Protein AF-R2RB35-F1 (afdb_monomer_lite)

Organism: NCBI:txid1158601

Foldseek 3Di:
DVVCCVQWVWDWDWDFQAKEWEQEPPVRDIDIDTDTDTDGDDDDTPPVDDDDDPVRVQPDDDPDCVNVCVCSVVSVDHYYYHYD

Secondary structure (DSSP, 8-state):
-HHHHHHH------EEEEEEEEEETTTTEEEEEEEEE---------TT-----HHHHHTS--STTHHHHHHHHTTS-SEEEEE-

InterPro domains:
  IPR015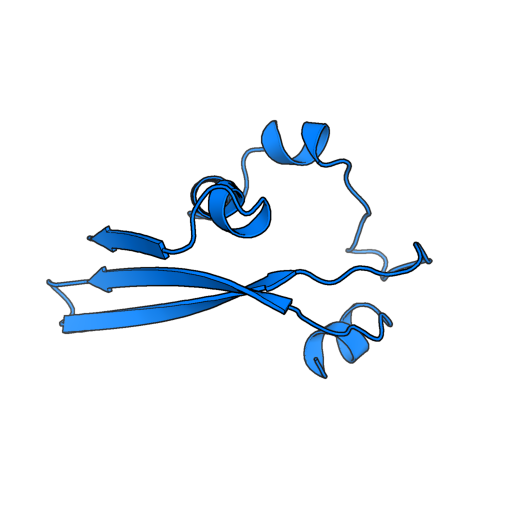797 NUDIX hydrolase-like domain superfamily [SSF55811] (2-75)

Radius of gyration: 14.72 Å; chains: 1; bounding box: 31×27×38 Å

Structure (mmCIF, N/CA/C/O backbone):
data_AF-R2RB35-F1
#
_entry.id   AF-R2RB35-F1
#
loop_
_atom_site.group_PDB
_atom_site.id
_atom_site.type_symbol
_atom_site.label_atom_id
_atom_site.label_alt_id
_atom_site.label_comp_id
_atom_site.label_asym_id
_atom_site.label_entity_id
_atom_site.label_seq_id
_atom_site.pdbx_PDB_ins_code
_atom_site.Cartn_x
_atom_site.Cartn_y
_atom_site.Cartn_z
_atom_site.occupancy
_atom_site.B_iso_or_equiv
_atom_site.auth_seq_id
_atom_site.auth_comp_id
_atom_site.auth_asym_id
_atom_site.auth_atom_id
_atom_site.pdbx_PDB_model_num
ATOM 1 N N . MET A 1 1 ? -11.050 -4.001 -2.102 1.00 81.38 1 MET A N 1
ATOM 2 C CA . MET A 1 1 ? -12.206 -3.945 -1.176 1.00 81.38 1 MET A CA 1
ATOM 3 C C . MET A 1 1 ? -12.594 -5.347 -0.738 1.00 81.38 1 MET A C 1
ATOM 5 O O . MET A 1 1 ? -12.322 -5.643 0.410 1.00 81.38 1 MET A O 1
ATOM 9 N N . ARG A 1 2 ? -13.093 -6.213 -1.638 1.00 89.44 2 ARG A N 1
ATOM 10 C CA . ARG A 1 2 ? -13.434 -7.618 -1.331 1.00 89.44 2 ARG A CA 1
ATOM 11 C C . ARG A 1 2 ? -12.327 -8.381 -0.584 1.00 89.44 2 ARG A C 1
ATOM 13 O O . ARG A 1 2 ? -12.583 -8.864 0.504 1.00 89.44 2 ARG A O 1
ATOM 20 N N . GLU A 1 3 ? -11.098 -8.391 -1.112 1.00 85.69 3 GLU A N 1
ATOM 21 C CA . GLU A 1 3 ? -9.964 -9.097 -0.473 1.00 85.69 3 GLU A CA 1
ATOM 22 C C . GLU A 1 3 ? -9.707 -8.630 0.968 1.00 85.69 3 GLU A C 1
ATOM 24 O O . GLU A 1 3 ? -9.535 -9.437 1.868 1.00 85.69 3 GLU A O 1
ATOM 29 N N . ILE A 1 4 ? -9.758 -7.314 1.219 1.00 88.31 4 ILE A N 1
ATOM 30 C CA . ILE A 1 4 ? -9.531 -6.761 2.563 1.00 88.31 4 ILE A CA 1
ATOM 31 C C . ILE A 1 4 ? -10.631 -7.210 3.526 1.00 88.31 4 ILE A C 1
ATOM 33 O O . ILE A 1 4 ? -10.340 -7.546 4.670 1.00 88.31 4 ILE A O 1
ATOM 37 N N . GLU A 1 5 ? -11.887 -7.235 3.089 1.00 89.31 5 GLU A N 1
ATOM 38 C CA . GLU A 1 5 ? -12.989 -7.712 3.924 1.00 89.31 5 GLU A CA 1
ATOM 39 C C . GLU A 1 5 ? -12.871 -9.216 4.210 1.00 89.31 5 GLU A C 1
ATOM 41 O O . GLU A 1 5 ? -13.013 -9.622 5.361 1.00 89.31 5 GLU A O 1
ATOM 46 N N . GLU A 1 6 ? -12.533 -10.027 3.204 1.00 87.06 6 GLU A N 1
ATOM 47 C CA . GLU A 1 6 ? -12.355 -11.479 3.344 1.00 87.06 6 GLU A CA 1
ATOM 48 C C . GLU A 1 6 ? -11.161 -11.843 4.246 1.00 87.06 6 GLU A C 1
ATOM 50 O O . GLU A 1 6 ? -11.269 -12.753 5.068 1.00 87.06 6 GLU A O 1
ATOM 55 N N . GLU A 1 7 ? -10.044 -11.117 4.150 1.00 85.06 7 GLU A N 1
ATOM 56 C CA . GLU A 1 7 ? -8.815 -11.412 4.902 1.00 85.06 7 GLU A CA 1
ATOM 57 C C . GLU A 1 7 ? -8.784 -10.787 6.305 1.00 85.06 7 GLU A C 1
ATOM 59 O O . GLU A 1 7 ? -8.149 -11.321 7.219 1.00 85.06 7 GLU A O 1
ATOM 64 N N . THR A 1 8 ? -9.447 -9.642 6.497 1.00 87.94 8 THR A N 1
ATOM 65 C CA . THR A 1 8 ? -9.313 -8.840 7.729 1.00 87.94 8 THR A CA 1
ATOM 66 C C . THR A 1 8 ? -10.628 -8.624 8.480 1.00 87.94 8 THR A C 1
ATOM 68 O O . THR A 1 8 ? -10.603 -8.187 9.633 1.00 87.94 8 THR A O 1
ATOM 71 N N . GLY A 1 9 ? -11.775 -8.884 7.843 1.00 88.25 9 GLY A N 1
ATOM 72 C CA . GLY A 1 9 ? -13.102 -8.531 8.357 1.00 88.25 9 GLY A CA 1
ATOM 73 C C . GLY A 1 9 ? -13.382 -7.023 8.389 1.00 88.25 9 GLY A C 1
ATOM 74 O O . GLY A 1 9 ? -14.379 -6.598 8.973 1.00 88.25 9 GLY A O 1
ATOM 75 N N . LEU A 1 10 ? -12.498 -6.189 7.828 1.00 90.25 10 LEU A N 1
ATOM 76 C CA . LEU A 1 10 ? -12.666 -4.738 7.774 1.00 90.25 10 LEU A CA 1
ATOM 77 C C . LEU A 1 10 ? -13.407 -4.339 6.499 1.00 90.25 10 LEU A C 1
ATOM 79 O O . LEU A 1 10 ? -12.887 -4.468 5.391 1.00 90.25 10 LEU A O 1
ATOM 83 N N . THR A 1 11 ? -14.576 -3.731 6.662 1.00 91.00 11 THR A N 1
ATOM 84 C CA . THR A 1 11 ? -15.202 -2.969 5.583 1.00 91.00 11 THR A CA 1
ATOM 85 C C . THR A 1 11 ? -14.470 -1.634 5.435 1.00 91.00 11 THR A C 1
ATOM 87 O O . THR A 1 11 ? -14.436 -0.822 6.362 1.00 91.00 11 THR A O 1
ATOM 90 N N . VAL A 1 12 ? -13.870 -1.396 4.267 1.00 92.31 12 VAL A N 1
ATOM 91 C CA . VAL A 1 12 ? -13.056 -0.202 3.988 1.00 92.31 12 VAL A CA 1
ATOM 92 C C . VAL A 1 12 ? -13.665 0.662 2.888 1.00 92.31 12 VAL A C 1
ATOM 94 O O . VAL A 1 12 ? -14.190 0.152 1.902 1.00 92.31 12 VAL A O 1
ATOM 97 N N . GLN A 1 13 ? -13.514 1.979 3.020 1.00 94.38 13 GLN A N 1
ATOM 98 C CA . GLN A 1 13 ? -13.672 2.932 1.920 1.00 94.38 13 GLN A CA 1
ATOM 99 C C . GLN A 1 13 ? -12.276 3.435 1.531 1.00 94.38 13 GLN A C 1
ATOM 101 O O . GLN A 1 13 ? -11.737 4.310 2.214 1.00 94.38 13 GLN A O 1
ATOM 106 N N . PRO A 1 14 ? -11.636 2.830 0.514 1.00 94.81 14 PRO A N 1
ATOM 107 C CA . PRO A 1 14 ? -10.268 3.164 0.155 1.00 94.81 14 PRO A CA 1
ATOM 108 C C . PRO A 1 14 ? -10.193 4.527 -0.538 1.00 94.81 14 PRO A C 1
ATOM 110 O O . PRO A 1 14 ? -11.024 4.863 -1.379 1.00 94.81 14 PRO A O 1
ATOM 113 N N . ILE A 1 15 ? -9.150 5.283 -0.217 1.00 96.06 15 ILE A N 1
ATOM 114 C CA . ILE A 1 15 ? -8.799 6.559 -0.834 1.00 96.06 15 ILE A CA 1
ATOM 115 C C . ILE A 1 15 ? -7.474 6.356 -1.559 1.00 96.06 15 ILE A C 1
ATOM 117 O O . ILE A 1 15 ? -6.479 5.992 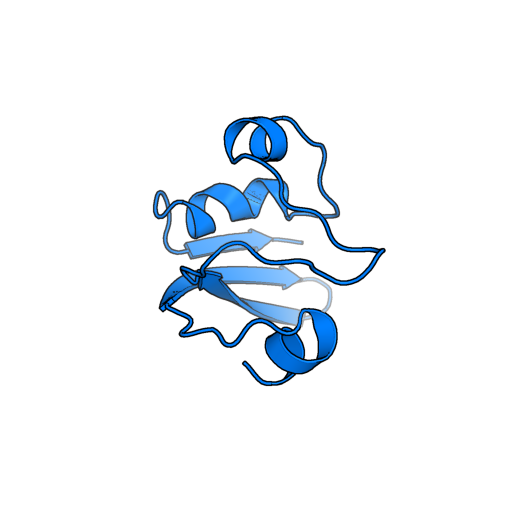-0.929 1.00 96.06 15 ILE A O 1
ATOM 121 N N . LEU A 1 16 ? -7.469 6.586 -2.874 1.00 96.94 16 LEU A N 1
ATOM 122 C CA . LEU A 1 16 ? -6.248 6.552 -3.676 1.00 96.94 16 LEU A CA 1
ATOM 123 C C . LEU A 1 16 ? -5.275 7.611 -3.148 1.00 96.94 16 LEU A C 1
ATOM 125 O O . LEU A 1 16 ? -5.639 8.780 -3.046 1.00 96.94 16 LEU A O 1
ATOM 129 N N . GLN A 1 17 ? -4.059 7.192 -2.810 1.00 97.75 17 GLN A N 1
ATOM 130 C CA . GLN A 1 17 ? -2.983 8.090 -2.387 1.00 97.75 17 GLN A CA 1
ATOM 131 C C . GLN A 1 17 ? -2.006 8.383 -3.520 1.00 97.75 17 GLN A C 1
ATOM 133 O O . GLN A 1 17 ? -1.515 9.500 -3.638 1.00 97.75 17 GLN A O 1
ATOM 138 N N . GLY A 1 18 ? -1.744 7.392 -4.369 1.00 98.00 18 GLY A N 1
ATOM 139 C CA . GLY A 1 18 ? -0.758 7.538 -5.424 1.00 98.00 18 GLY A CA 1
ATOM 140 C C . GLY A 1 18 ? -0.489 6.248 -6.176 1.00 98.00 18 GLY A C 1
ATOM 141 O O . GLY A 1 18 ? -1.218 5.259 -6.041 1.00 98.00 18 GLY A O 1
ATOM 142 N N . THR A 1 19 ? 0.573 6.267 -6.969 1.00 98.00 19 THR A N 1
ATOM 143 C CA . THR A 1 19 ? 0.988 5.139 -7.805 1.00 98.00 19 THR A CA 1
ATOM 144 C C . THR A 1 19 ? 2.468 4.836 -7.649 1.00 98.00 19 THR A C 1
ATOM 146 O O . THR A 1 19 ? 3.276 5.751 -7.530 1.00 98.00 19 THR A O 1
ATOM 149 N N . ALA A 1 20 ? 2.835 3.565 -7.727 1.00 97.62 20 ALA A N 1
ATOM 150 C CA . ALA A 1 20 ? 4.224 3.149 -7.822 1.00 97.62 20 ALA A CA 1
ATOM 151 C C . ALA A 1 20 ? 4.420 2.293 -9.063 1.00 97.62 20 ALA A C 1
ATOM 153 O O . ALA A 1 20 ? 3.540 1.514 -9.432 1.00 97.62 20 ALA A O 1
ATOM 154 N N . GLU A 1 21 ? 5.564 2.460 -9.704 1.00 97.31 21 GLU A N 1
ATOM 155 C CA . GLU A 1 21 ? 5.891 1.767 -10.934 1.00 97.31 21 GLU A CA 1
ATOM 156 C C . GLU A 1 21 ? 7.250 1.090 -10.834 1.00 97.31 21 GLU A C 1
ATOM 158 O O . GLU A 1 21 ? 8.218 1.724 -10.426 1.00 97.31 21 GLU A O 1
ATOM 163 N N . TRP A 1 22 ? 7.324 -0.161 -11.282 1.00 96.88 22 TRP A N 1
ATOM 164 C CA . TRP A 1 22 ? 8.574 -0.885 -11.489 1.00 96.88 22 TRP A CA 1
ATOM 165 C C . TRP A 1 22 ? 8.724 -1.171 -12.973 1.00 96.88 22 TRP A C 1
ATOM 167 O O . TRP A 1 22 ? 7.928 -1.906 -13.561 1.00 96.88 22 TRP A O 1
ATOM 177 N N . ASN A 1 23 ? 9.740 -0.575 -13.581 1.00 96.38 23 ASN A N 1
ATOM 178 C CA . ASN A 1 23 ? 10.026 -0.725 -14.995 1.00 96.38 23 ASN A CA 1
ATOM 179 C C . ASN A 1 23 ? 11.288 -1.570 -15.177 1.00 96.38 23 ASN A C 1
ATOM 181 O O . ASN A 1 23 ? 12.393 -1.128 -14.859 1.00 96.38 23 ASN A O 1
ATOM 185 N N . ASN A 1 24 ? 11.115 -2.791 -15.684 1.00 94.62 24 ASN A N 1
ATOM 186 C CA . ASN A 1 24 ? 12.212 -3.690 -16.009 1.00 94.62 24 ASN A CA 1
ATOM 187 C C . ASN A 1 24 ? 12.524 -3.606 -17.503 1.00 94.62 24 ASN A C 1
ATOM 189 O O . ASN A 1 24 ? 11.906 -4.293 -18.321 1.00 94.62 24 ASN A O 1
ATOM 193 N N . LEU A 1 25 ? 13.511 -2.783 -17.854 1.00 92.56 25 LEU A N 1
ATOM 194 C CA . LEU A 1 25 ? 13.894 -2.557 -19.251 1.00 92.56 25 LEU A CA 1
ATOM 195 C C . LEU A 1 25 ? 14.459 -3.818 -19.915 1.00 92.56 25 LEU A C 1
ATOM 197 O O . LEU A 1 25 ? 14.274 -4.016 -21.110 1.00 92.56 25 LEU A O 1
ATOM 201 N N . THR A 1 26 ? 15.116 -4.693 -19.148 1.00 94.25 26 THR A N 1
ATOM 202 C CA . THR A 1 26 ? 15.731 -5.921 -19.683 1.00 94.25 26 THR A CA 1
ATOM 203 C C . THR A 1 26 ? 14.684 -6.966 -20.062 1.00 94.25 26 THR A C 1
ATOM 205 O O . THR A 1 26 ? 14.854 -7.697 -21.034 1.00 94.25 26 THR A O 1
ATOM 208 N N . LYS A 1 27 ? 13.608 -7.064 -19.278 1.00 94.69 27 LYS A N 1
ATOM 209 C CA . LYS A 1 27 ? 12.501 -8.002 -19.504 1.00 94.69 27 LYS A CA 1
ATOM 210 C C . LYS A 1 27 ? 11.346 -7.382 -20.287 1.00 94.69 27 LYS A C 1
ATOM 212 O O . LYS A 1 27 ? 10.385 -8.089 -20.566 1.00 94.69 27 LYS A O 1
ATOM 217 N N . GLU A 1 28 ? 11.435 -6.093 -20.609 1.00 95.19 28 GLU A N 1
ATOM 218 C CA . GLU A 1 28 ? 10.379 -5.310 -21.259 1.00 95.19 28 GLU A CA 1
ATOM 219 C C . GLU A 1 28 ? 9.038 -5.374 -20.502 1.00 95.19 28 GLU A C 1
ATOM 221 O O . GLU A 1 28 ? 7.958 -5.369 -21.093 1.00 95.19 28 GLU A O 1
ATOM 226 N N . THR A 1 29 ? 9.095 -5.438 -19.168 1.00 96.50 29 THR A N 1
ATOM 227 C CA . THR A 1 29 ? 7.905 -5.507 -18.310 1.00 96.50 29 THR A CA 1
ATOM 228 C C . THR A 1 29 ? 7.778 -4.268 -17.447 1.00 96.50 29 THR A C 1
ATOM 230 O O . THR A 1 29 ? 8.756 -3.808 -16.862 1.00 96.50 29 THR A O 1
ATOM 233 N N . ARG A 1 30 ? 6.544 -3.790 -17.291 1.00 95.75 30 ARG A N 1
ATOM 234 C CA . ARG A 1 30 ? 6.193 -2.687 -16.401 1.00 95.75 30 ARG A CA 1
ATOM 235 C C . ARG A 1 30 ? 5.086 -3.127 -15.460 1.00 95.75 30 AR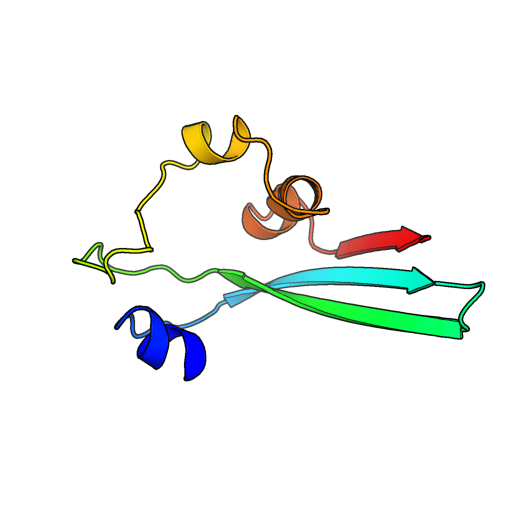G A C 1
ATOM 237 O O . ARG A 1 30 ? 4.036 -3.586 -15.909 1.00 95.75 30 ARG A O 1
ATOM 244 N N . GLU A 1 31 ? 5.310 -2.938 -14.171 1.00 96.44 31 GLU A N 1
ATOM 245 C CA . GLU A 1 31 ? 4.314 -3.155 -13.131 1.00 96.44 31 GLU A CA 1
ATOM 246 C C . GLU A 1 31 ? 3.856 -1.803 -12.591 1.00 96.44 31 GLU A C 1
ATOM 248 O O . GLU A 1 31 ? 4.679 -0.957 -12.251 1.00 96.44 31 GLU A O 1
ATOM 253 N N . LEU A 1 32 ? 2.540 -1.594 -12.525 1.00 96.81 32 LEU A N 1
ATOM 254 C CA . LEU A 1 32 ? 1.924 -0.388 -11.976 1.00 96.81 32 LEU A CA 1
ATOM 255 C C . LEU A 1 32 ? 1.040 -0.775 -10.792 1.00 96.81 32 LEU A C 1
ATOM 257 O O . LEU A 1 32 ? 0.054 -1.496 -10.956 1.00 96.81 32 LEU A O 1
ATOM 261 N N . ALA A 1 33 ? 1.367 -0.256 -9.614 1.00 96.31 33 ALA A N 1
ATOM 262 C CA . ALA A 1 33 ? 0.559 -0.395 -8.415 1.00 96.31 33 ALA A CA 1
ATOM 263 C C . ALA A 1 33 ? -0.175 0.909 -8.102 1.00 96.31 33 ALA A C 1
ATOM 265 O O . ALA A 1 33 ? 0.401 1.995 -8.145 1.00 96.31 33 ALA A O 1
ATOM 266 N N . PHE A 1 34 ? -1.443 0.781 -7.718 1.00 96.69 34 PHE A N 1
ATOM 267 C CA . PHE A 1 34 ? -2.229 1.858 -7.124 1.00 96.69 34 PHE A CA 1
ATOM 268 C C . PHE A 1 34 ? -2.250 1.667 -5.609 1.00 96.69 34 PHE A C 1
ATOM 270 O O . PHE A 1 34 ? -2.612 0.594 -5.123 1.00 96.69 34 PHE A O 1
ATOM 277 N N . LEU A 1 35 ? -1.865 2.701 -4.868 1.00 96.88 35 LEU A N 1
ATOM 278 C CA . LEU A 1 35 ? -1.707 2.647 -3.420 1.00 96.88 35 LEU A CA 1
ATOM 279 C C . LEU A 1 35 ? -2.868 3.377 -2.753 1.00 96.88 35 LEU A C 1
ATOM 281 O O . LEU A 1 35 ? -3.188 4.513 -3.102 1.00 96.88 35 LEU A O 1
ATOM 285 N N . TYR A 1 36 ? -3.492 2.722 -1.777 1.00 95.69 36 TYR A N 1
ATOM 286 C CA . TYR A 1 36 ? -4.699 3.206 -1.114 1.00 95.69 36 TYR A CA 1
ATOM 287 C C . TYR A 1 36 ? -4.524 3.240 0.401 1.00 95.69 36 TYR A C 1
ATOM 289 O O . TYR A 1 36 ? -3.831 2.404 0.977 1.00 95.69 36 TYR A O 1
ATOM 297 N N . THR A 1 37 ? -5.234 4.154 1.056 1.00 95.75 37 THR A N 1
ATOM 298 C CA . THR A 1 37 ? -5.426 4.148 2.511 1.00 95.75 37 THR A CA 1
ATOM 299 C C . THR A 1 37 ? -6.908 4.089 2.847 1.00 95.75 37 THR A C 1
ATOM 301 O O . THR A 1 37 ? -7.762 4.463 2.047 1.00 95.75 37 THR A O 1
ATOM 304 N N . ALA A 1 38 ? -7.236 3.615 4.044 1.00 95.19 38 ALA A N 1
ATOM 305 C CA . ALA A 1 38 ? -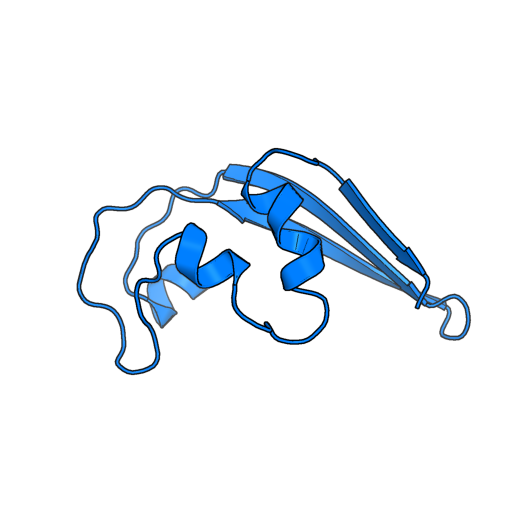8.590 3.656 4.574 1.00 95.19 38 ALA A CA 1
ATOM 306 C C . ALA A 1 38 ? -8.541 3.961 6.070 1.00 95.19 38 ALA A C 1
ATOM 308 O O . ALA A 1 38 ? -7.624 3.537 6.774 1.00 95.19 38 ALA A O 1
ATOM 309 N N . LYS A 1 39 ? -9.544 4.691 6.560 1.00 94.00 39 LYS A N 1
ATOM 310 C CA . LYS A 1 39 ? -9.756 4.888 7.996 1.00 94.00 39 LYS A CA 1
ATOM 311 C C . LYS A 1 39 ? -10.802 3.892 8.470 1.00 94.00 39 LYS A C 1
ATOM 313 O O . LYS A 1 39 ? -11.864 3.783 7.867 1.00 94.00 39 LYS A O 1
ATOM 318 N N . VAL A 1 40 ? -10.494 3.191 9.552 1.00 92.75 40 VAL A N 1
ATOM 319 C CA . VAL A 1 40 ? -11.358 2.161 10.131 1.00 92.75 40 VAL A CA 1
ATOM 320 C C . VAL A 1 40 ? -11.371 2.272 11.646 1.00 92.75 40 VAL A C 1
ATOM 322 O O . VAL A 1 40 ? -10.426 2.778 12.257 1.00 92.75 40 VAL A O 1
ATOM 325 N N . ASN A 1 41 ? -12.435 1.761 12.257 1.00 91.12 41 ASN A N 1
ATOM 326 C CA . ASN A 1 41 ? -12.451 1.537 13.693 1.00 91.12 41 ASN A CA 1
ATOM 327 C C . ASN A 1 41 ? -11.598 0.308 14.006 1.00 91.12 41 ASN A C 1
ATOM 329 O O . ASN A 1 41 ? -11.737 -0.738 13.373 1.00 91.12 41 ASN A O 1
ATOM 333 N N . LYS A 1 42 ? -10.705 0.437 14.988 1.00 89.75 42 LYS A N 1
ATOM 334 C CA . LYS A 1 42 ? -9.847 -0.667 15.415 1.00 89.75 42 LYS A CA 1
ATOM 335 C C . LYS A 1 42 ? -10.709 -1.812 15.955 1.00 89.75 42 LYS A C 1
ATOM 337 O O . LYS A 1 42 ? -11.504 -1.603 16.867 1.00 89.75 42 LYS A O 1
ATOM 342 N N . GLN A 1 43 ? -10.501 -3.014 15.428 1.00 89.88 43 GLN A N 1
ATOM 343 C CA . GLN A 1 43 ? -11.189 -4.236 15.853 1.00 89.88 43 GLN A CA 1
ATOM 344 C C . GLN A 1 43 ? -10.224 -5.423 15.909 1.00 89.88 43 GLN A C 1
ATOM 346 O O . GLN A 1 43 ? -9.054 -5.306 15.530 1.00 89.88 43 GLN A O 1
ATOM 351 N N . ALA A 1 44 ? -10.700 -6.559 16.417 1.00 88.06 44 ALA A N 1
ATOM 352 C CA . ALA A 1 44 ? -9.953 -7.805 16.329 1.00 88.06 44 ALA A CA 1
ATOM 353 C C . ALA A 1 44 ? -9.754 -8.177 14.852 1.00 88.06 44 ALA A C 1
ATOM 355 O O . ALA A 1 44 ? -10.676 -8.056 14.050 1.00 88.06 44 ALA A O 1
ATOM 356 N N . VAL A 1 45 ? -8.544 -8.603 14.511 1.00 87.94 45 VAL A N 1
ATOM 357 C CA . VAL A 1 45 ? -8.162 -9.055 13.169 1.00 87.94 45 VAL A CA 1
ATOM 358 C C . VAL A 1 45 ? -7.721 -10.517 13.247 1.00 87.94 45 VAL A C 1
ATOM 360 O O . VAL A 1 45 ? -7.559 -11.053 14.348 1.00 87.94 45 VAL A O 1
ATOM 363 N N . SER A 1 46 ? -7.553 -11.172 12.094 1.00 85.19 46 SER A N 1
ATOM 364 C CA . SER A 1 46 ? -7.030 -12.544 12.023 1.00 85.19 46 SER A CA 1
ATOM 365 C C . SER A 1 46 ? -5.704 -12.690 12.785 1.00 85.19 46 SER A C 1
ATOM 367 O O . SER A 1 46 ? -4.971 -11.719 12.963 1.00 85.19 46 SER A O 1
ATOM 369 N N . LYS A 1 47 ? -5.382 -13.911 13.229 1.00 80.88 47 LYS A N 1
ATOM 370 C CA . LYS A 1 47 ? -4.218 -14.210 14.084 1.00 80.88 47 LYS A CA 1
ATOM 371 C C . LYS A 1 47 ? -2.882 -13.748 13.484 1.00 80.88 47 LYS A C 1
ATOM 373 O O . LYS A 1 47 ? -1.975 -13.406 14.236 1.00 80.88 47 LYS A O 1
ATOM 378 N N . ASP A 1 48 ? -2.786 -13.725 12.159 1.00 88.00 48 ASP A N 1
ATOM 379 C CA . ASP A 1 48 ? -1.565 -13.361 11.432 1.00 88.00 48 ASP A CA 1
ATOM 380 C C . ASP A 1 48 ? -1.480 -11.856 11.117 1.00 88.00 48 ASP A C 1
ATOM 382 O O . ASP A 1 48 ? -0.522 -11.390 10.504 1.00 88.00 48 ASP A O 1
ATOM 386 N N . LEU A 1 49 ? -2.472 -11.079 11.561 1.00 91.31 49 LEU A N 1
ATOM 387 C CA . LEU A 1 49 ? -2.551 -9.637 11.384 1.00 91.31 49 LEU A CA 1
ATOM 388 C C . LEU A 1 49 ? -2.411 -8.934 12.732 1.00 91.31 49 LEU A C 1
ATOM 390 O O . LEU A 1 49 ? -2.885 -9.397 13.769 1.00 91.31 49 LEU A O 1
ATOM 394 N N . PHE A 1 50 ? -1.784 -7.764 12.720 1.00 92.06 50 PHE A N 1
ATOM 395 C CA . PHE A 1 50 ? -1.624 -6.952 13.916 1.00 92.06 50 PHE A CA 1
ATOM 396 C C . PHE A 1 50 ? -1.689 -5.466 13.587 1.00 92.06 50 PHE A C 1
ATOM 398 O O . PHE A 1 50 ? -1.343 -5.015 12.498 1.00 92.06 50 PHE A O 1
ATOM 405 N N . TRP A 1 51 ? -2.137 -4.690 14.568 1.00 93.56 51 TRP A N 1
ATOM 406 C CA . TRP A 1 51 ? -2.134 -3.237 14.490 1.00 93.56 51 TRP A CA 1
ATOM 407 C C . TRP A 1 51 ? -0.771 -2.711 14.919 1.00 93.56 51 TRP A C 1
ATOM 409 O O . TRP A 1 51 ? -0.354 -2.953 16.051 1.00 93.56 51 TRP A O 1
ATOM 419 N N . VAL A 1 52 ? -0.124 -1.943 14.051 1.00 93.69 52 VAL A N 1
ATOM 420 C CA . VAL A 1 52 ? 1.167 -1.300 14.317 1.00 93.69 52 VAL A CA 1
ATOM 421 C C . VAL A 1 52 ? 0.996 0.216 14.364 1.00 93.69 52 VAL A C 1
ATOM 423 O O . VAL A 1 52 ? 0.174 0.779 13.634 1.00 93.69 52 VAL A O 1
ATOM 426 N N . LYS A 1 53 ? 1.736 0.903 15.241 1.00 93.88 53 LYS A N 1
ATOM 427 C CA . LYS A 1 53 ? 1.772 2.372 15.202 1.00 93.88 53 LYS A CA 1
ATOM 428 C C . LYS A 1 53 ? 2.606 2.837 14.014 1.00 93.88 53 LYS A C 1
ATOM 430 O O . LYS A 1 53 ? 3.598 2.202 13.676 1.00 93.88 53 LYS A O 1
ATOM 435 N N . LYS A 1 54 ? 2.281 4.006 13.457 1.00 91.25 54 LYS A N 1
ATOM 436 C CA . LYS A 1 54 ? 3.051 4.612 12.357 1.00 91.25 54 LYS A CA 1
ATOM 437 C C . LYS A 1 54 ? 4.559 4.687 12.664 1.00 91.25 54 LYS A C 1
ATOM 439 O O . LYS A 1 54 ? 5.352 4.177 11.888 1.00 91.25 54 LYS A O 1
ATOM 444 N N . SER A 1 55 ? 4.932 5.196 13.839 1.00 91.94 55 SER A N 1
ATOM 445 C CA . SER A 1 55 ? 6.340 5.307 14.255 1.00 91.94 55 SER A CA 1
ATOM 446 C C . SER A 1 55 ? 7.051 3.959 14.408 1.00 91.94 55 SER A C 1
ATOM 448 O O . SER A 1 55 ? 8.260 3.865 14.243 1.00 91.94 55 SER A O 1
ATOM 450 N N . GLU A 1 56 ? 6.311 2.911 14.779 1.00 93.06 56 GLU A N 1
ATOM 451 C CA . GLU A 1 56 ? 6.860 1.559 14.894 1.00 93.06 56 GLU A CA 1
ATOM 452 C C . GLU A 1 56 ? 7.058 0.953 13.501 1.00 93.06 56 GLU A C 1
ATOM 454 O O . GLU A 1 56 ? 8.078 0.312 13.281 1.00 93.06 56 GLU A O 1
ATOM 459 N N . LEU A 1 57 ? 6.129 1.202 12.568 1.00 92.62 57 LEU A N 1
ATOM 460 C CA . LEU A 1 57 ? 6.198 0.762 11.172 1.00 92.62 57 LEU A CA 1
ATOM 461 C C . LEU A 1 57 ? 7.396 1.376 10.435 1.00 92.62 57 LEU A C 1
ATOM 463 O O . LEU A 1 57 ? 8.130 0.651 9.772 1.00 92.62 57 LEU A O 1
ATOM 467 N N . GLU A 1 58 ? 7.619 2.683 10.587 1.00 89.62 58 GLU A N 1
ATOM 468 C CA . GLU A 1 58 ? 8.735 3.416 9.961 1.00 89.62 58 GLU A CA 1
ATOM 469 C C . GLU A 1 58 ? 10.112 2.893 10.399 1.00 89.62 58 GLU A C 1
ATOM 471 O O . GLU A 1 58 ? 11.081 2.982 9.650 1.00 89.62 58 GLU A O 1
ATOM 476 N N . ALA A 1 59 ? 10.200 2.318 11.601 1.00 90.69 59 ALA A N 1
ATOM 477 C CA . ALA A 1 59 ? 11.430 1.749 12.140 1.00 90.69 59 ALA A CA 1
ATOM 478 C C . ALA A 1 59 ? 11.678 0.286 11.717 1.00 90.69 59 ALA A C 1
ATOM 480 O O . ALA A 1 59 ? 12.748 -0.254 12.006 1.00 90.69 59 ALA A O 1
ATOM 481 N N . GLN A 1 60 ? 10.713 -0.383 11.071 1.00 89.06 60 GLN A N 1
ATOM 482 C CA . GLN A 1 60 ? 10.866 -1.774 10.633 1.00 89.06 60 GLN A CA 1
ATOM 483 C C . GLN A 1 60 ? 11.569 -1.881 9.278 1.00 89.06 60 GLN A C 1
ATOM 485 O O . GLN A 1 60 ? 11.429 -1.026 8.405 1.00 89.06 60 GLN A O 1
ATOM 490 N N . LYS A 1 61 ? 12.247 -3.015 9.066 1.00 89.94 61 LYS A N 1
ATOM 491 C CA . LYS A 1 61 ? 12.659 -3.461 7.732 1.00 89.94 61 LYS A CA 1
ATOM 492 C C . LYS A 1 61 ? 11.531 -4.288 7.117 1.00 89.94 61 LYS A C 1
ATOM 494 O O . LYS A 1 61 ? 11.338 -5.446 7.484 1.00 89.94 61 LYS A O 1
ATOM 499 N N . LEU A 1 62 ? 10.775 -3.673 6.219 1.00 91.94 62 LEU A N 1
ATOM 500 C CA . LEU A 1 62 ? 9.659 -4.281 5.508 1.00 91.94 62 LEU A CA 1
ATOM 501 C C . LEU A 1 62 ? 10.155 -5.076 4.295 1.00 91.94 62 LEU A C 1
ATOM 503 O O . LEU A 1 62 ? 11.321 -5.016 3.900 1.00 91.94 62 LEU A O 1
ATOM 507 N N . ALA A 1 63 ? 9.262 -5.888 3.739 1.00 90.50 63 ALA A N 1
ATOM 508 C CA . ALA A 1 63 ? 9.579 -6.747 2.610 1.00 90.50 63 ALA A CA 1
ATOM 509 C C . ALA A 1 63 ? 9.730 -5.942 1.310 1.00 90.50 63 ALA A C 1
ATOM 511 O O . ALA A 1 63 ? 8.937 -5.043 1.029 1.00 90.50 63 ALA A O 1
ATOM 512 N N . GLY A 1 64 ? 10.708 -6.333 0.488 1.00 89.50 64 GLY A N 1
ATOM 513 C CA . GLY A 1 64 ? 10.924 -5.743 -0.833 1.00 89.50 64 GLY A CA 1
ATOM 514 C C . GLY A 1 64 ? 11.114 -4.230 -0.759 1.00 89.50 64 GLY A C 1
ATOM 515 O O . GLY A 1 64 ? 11.900 -3.755 0.053 1.00 89.50 64 GLY A O 1
ATOM 516 N N . THR A 1 65 ? 10.371 -3.504 -1.596 1.00 91.94 65 THR A N 1
ATOM 517 C CA . THR A 1 65 ? 10.405 -2.037 -1.684 1.00 91.94 65 THR A CA 1
ATOM 518 C C . THR A 1 65 ? 9.326 -1.352 -0.832 1.00 91.94 65 THR A C 1
ATOM 520 O O . THR A 1 65 ? 8.930 -0.225 -1.116 1.00 91.94 65 THR A O 1
ATOM 523 N N . LEU A 1 66 ? 8.731 -2.039 0.154 1.00 92.31 66 LEU A N 1
ATOM 524 C CA . LEU A 1 66 ? 7.577 -1.492 0.881 1.00 92.31 66 LEU A CA 1
ATOM 525 C C . LEU A 1 66 ? 7.946 -0.289 1.765 1.00 92.31 66 LEU A C 1
ATOM 527 O O . LEU A 1 66 ? 7.112 0.598 1.941 1.00 92.31 66 LEU A O 1
ATOM 531 N N . ASN A 1 67 ? 9.173 -0.226 2.295 1.00 93.69 67 ASN A N 1
ATOM 532 C CA . ASN A 1 67 ? 9.651 0.946 3.040 1.00 93.69 67 ASN A CA 1
ATOM 533 C C . ASN A 1 67 ? 9.658 2.201 2.160 1.00 93.69 67 ASN A C 1
ATOM 535 O O . ASN A 1 67 ? 9.246 3.268 2.607 1.00 93.69 67 ASN A O 1
ATOM 539 N N . GLU A 1 68 ? 10.084 2.059 0.909 1.00 94.88 68 GLU A N 1
ATOM 540 C CA . GLU A 1 68 ? 10.169 3.121 -0.087 1.00 94.88 68 GLU A CA 1
ATOM 541 C C . GLU A 1 68 ? 8.783 3.627 -0.498 1.00 94.88 68 GLU A C 1
ATOM 543 O O . GLU A 1 68 ? 8.660 4.758 -0.942 1.00 94.88 68 GLU A O 1
ATOM 548 N N . LEU A 1 69 ? 7.728 2.829 -0.310 1.00 96.12 69 LEU A N 1
ATOM 549 C CA . LEU A 1 69 ? 6.347 3.214 -0.618 1.00 96.12 69 LEU A CA 1
ATOM 550 C C . LEU A 1 69 ? 5.642 3.962 0.525 1.00 96.12 69 LEU A C 1
ATOM 552 O O . LEU A 1 69 ? 4.573 4.537 0.304 1.00 96.12 69 LEU A O 1
ATOM 556 N N . LEU A 1 70 ? 6.202 3.968 1.742 1.00 95.44 70 LEU A N 1
ATOM 557 C CA . LEU A 1 70 ? 5.604 4.646 2.901 1.00 95.44 70 LEU A CA 1
ATOM 558 C C . LEU A 1 70 ? 5.298 6.139 2.667 1.00 95.44 70 LEU A C 1
ATOM 560 O O . LEU A 1 70 ? 4.201 6.552 3.055 1.00 95.44 70 LEU A O 1
ATOM 564 N N . PRO A 1 71 ? 6.157 6.934 1.991 1.00 95.94 71 PRO A N 1
ATOM 565 C CA . PRO A 1 71 ? 5.853 8.329 1.670 1.00 95.94 71 PRO A CA 1
ATOM 566 C C . PRO A 1 71 ? 4.535 8.509 0.902 1.00 95.94 71 PRO A C 1
ATOM 568 O O . PRO A 1 71 ? 3.783 9.442 1.191 1.00 95.94 71 PRO A O 1
ATOM 571 N N . ILE A 1 72 ? 4.179 7.583 -0.003 1.00 97.25 72 ILE A N 1
ATOM 572 C CA . ILE A 1 72 ? 2.879 7.621 -0.695 1.00 97.25 72 ILE A CA 1
ATOM 573 C C . ILE A 1 72 ? 1.735 7.394 0.295 1.00 97.25 72 ILE A C 1
ATOM 575 O O . ILE A 1 72 ? 0.763 8.146 0.313 1.00 97.25 72 I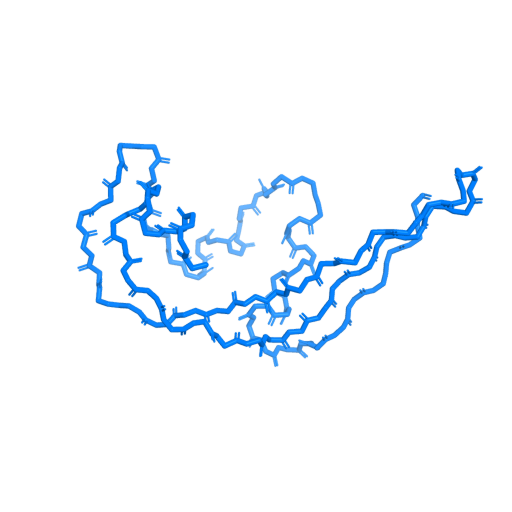LE A O 1
ATOM 579 N N . PHE A 1 73 ? 1.838 6.385 1.165 1.00 95.44 73 PHE A N 1
ATOM 580 C CA . PHE A 1 73 ? 0.795 6.108 2.159 1.00 95.44 73 PHE A CA 1
ATOM 581 C C . PHE A 1 73 ? 0.609 7.243 3.176 1.00 95.44 73 PHE A C 1
ATOM 583 O O . PHE A 1 73 ? -0.471 7.377 3.757 1.00 95.44 73 PHE A O 1
ATOM 590 N N . PHE A 1 74 ? 1.641 8.057 3.400 1.00 94.19 74 PHE A N 1
ATOM 591 C CA . PHE A 1 74 ? 1.597 9.212 4.294 1.00 94.19 74 PHE A CA 1
ATOM 592 C C . PHE A 1 74 ? 1.201 10.519 3.599 1.00 94.19 74 PHE A C 1
ATOM 594 O O . PHE A 1 74 ? 1.025 11.526 4.286 1.00 94.19 74 PHE A O 1
ATOM 601 N N . GLY A 1 75 ? 0.989 10.491 2.280 1.00 94.12 75 GLY A N 1
ATOM 602 C CA . GLY A 1 75 ? 0.619 11.661 1.483 1.00 94.12 75 GLY A CA 1
ATOM 603 C C . GLY A 1 75 ? 1.76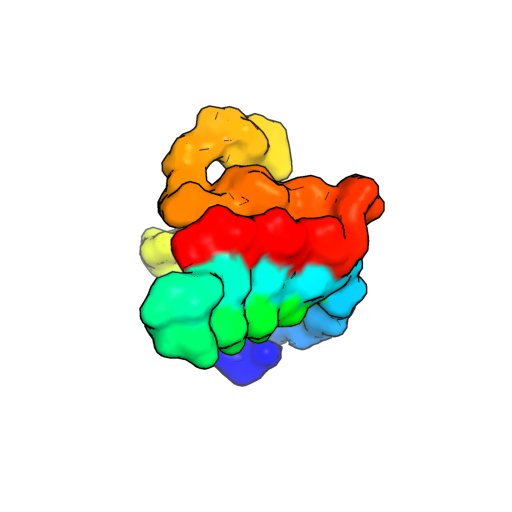8 12.649 1.273 1.00 94.12 75 GLY A C 1
ATOM 604 O O . GLY A 1 75 ? 1.519 13.812 0.964 1.00 94.12 75 GLY A O 1
ATOM 605 N N . GLU A 1 76 ? 3.009 12.205 1.472 1.00 96.50 76 GLU A N 1
ATOM 606 C CA . GLU A 1 76 ? 4.230 12.990 1.258 1.00 96.50 76 GLU A CA 1
ATOM 607 C C . GLU A 1 76 ? 4.617 12.992 -0.229 1.00 96.50 76 GLU A C 1
ATOM 609 O O . GLU A 1 76 ? 5.111 13.994 -0.743 1.00 96.50 76 GLU A O 1
ATOM 614 N N . GLU A 1 77 ? 4.303 11.904 -0.936 1.00 96.00 77 GLU A N 1
ATOM 615 C CA . GLU A 1 77 ? 4.475 11.753 -2.381 1.00 96.00 77 GLU A CA 1
ATOM 616 C C . GLU A 1 77 ? 3.212 11.165 -3.027 1.00 96.00 77 GLU A C 1
ATOM 618 O O . GLU A 1 77 ? 2.394 10.527 -2.368 1.00 96.00 77 GLU A O 1
ATOM 623 N N . GLN A 1 78 ? 3.039 11.372 -4.334 1.00 95.75 78 GLN A N 1
ATOM 624 C CA . GLN A 1 78 ? 1.916 10.803 -5.101 1.00 95.75 78 GLN A CA 1
ATOM 625 C C . GLN A 1 78 ? 2.367 9.787 -6.153 1.00 95.75 78 GLN A C 1
ATOM 627 O O . GLN A 1 78 ? 1.549 9.016 -6.656 1.00 95.75 78 GLN A O 1
ATOM 632 N N . GLN A 1 79 ? 3.655 9.772 -6.496 1.00 96.81 79 GLN A N 1
ATOM 633 C CA . GLN A 1 79 ? 4.193 8.869 -7.499 1.00 96.81 79 GLN A CA 1
ATOM 634 C C . GLN A 1 79 ? 5.637 8.498 -7.186 1.00 96.81 79 GLN A C 1
ATOM 636 O O . GLN A 1 79 ? 6.447 9.384 -6.938 1.00 96.81 79 GLN A O 1
ATOM 641 N N . ILE A 1 80 ? 5.956 7.208 -7.289 1.00 96.81 80 ILE A N 1
ATOM 642 C CA . ILE A 1 80 ? 7.328 6.695 -7.231 1.00 96.81 80 ILE A CA 1
ATOM 643 C C . ILE A 1 80 ? 7.597 5.830 -8.464 1.00 96.81 80 ILE A C 1
ATOM 645 O O . ILE A 1 80 ? 6.737 5.063 -8.900 1.00 96.81 80 ILE A O 1
ATOM 649 N N . TYR A 1 81 ? 8.798 5.958 -9.023 1.00 96.50 81 TYR A N 1
ATOM 650 C CA . TYR A 1 81 ? 9.276 5.170 -10.154 1.00 96.50 81 TYR A CA 1
ATOM 651 C C . TYR A 1 81 ? 10.556 4.430 -9.770 1.00 96.50 81 TYR A C 1
ATOM 653 O O . TYR A 1 81 ? 11.505 5.039 -9.273 1.00 96.50 81 TYR A O 1
ATOM 661 N N . PHE A 1 82 ? 10.585 3.132 -10.048 1.00 95.12 82 PHE A N 1
ATOM 662 C CA . PHE A 1 82 ? 11.739 2.264 -9.881 1.00 95.12 82 PHE A CA 1
ATOM 663 C C . PHE A 1 82 ? 12.183 1.728 -11.242 1.00 95.12 82 PHE A C 1
ATOM 665 O O . PHE A 1 82 ? 11.385 1.162 -11.991 1.00 95.12 82 PHE A O 1
ATOM 672 N N . GLU A 1 83 ? 13.475 1.846 -11.526 1.00 93.19 83 GLU A N 1
ATOM 673 C CA . GLU A 1 83 ? 14.126 1.113 -12.613 1.00 93.19 83 GLU A CA 1
ATOM 674 C C . GLU A 1 83 ? 14.776 -0.145 -12.021 1.00 93.19 83 GLU A C 1
ATOM 676 O O . GLU A 1 83 ? 15.583 -0.031 -11.093 1.00 93.19 83 GLU A O 1
ATOM 681 N N . VAL A 1 84 ? 14.369 -1.332 -12.495 1.00 85.38 84 VAL A N 1
ATOM 682 C CA . VAL A 1 84 ? 14.700 -2.646 -11.895 1.00 85.38 84 VAL A CA 1
ATOM 683 C C . VAL A 1 84 ? 15.278 -3.664 -12.869 1.00 85.38 84 VAL A C 1
ATOM 685 O O . VAL A 1 84 ? 14.935 -3.635 -14.071 1.00 85.38 84 VAL A O 1
#

pLDDT: mean 92.85, std 3.85, range [80.88, 98.0]

Sequence (84 aa):
MREIEEETGLTVQPILQGTAEWNNLTKETRELAFLYTAKVNKQAVSKDLFWVKKSELEAQKLAGTLNELLPIFFGEEQQIYFEV